Protein AF-A0A365TNC2-F1 (afdb_monomer_lite)

Structure (mmCIF, N/CA/C/O backbone):
data_AF-A0A365TNC2-F1
#
_entry.id   AF-A0A365TNC2-F1
#
loop_
_atom_site.group_PDB
_atom_site.id
_atom_site.type_symbol
_atom_site.label_atom_id
_atom_site.label_alt_id
_atom_site.label_comp_id
_atom_site.label_asym_id
_atom_site.label_entity_id
_atom_site.label_seq_id
_atom_site.pdbx_PDB_ins_code
_atom_site.Cartn_x
_atom_site.Cartn_y
_atom_site.Cartn_z
_atom_site.occupancy
_atom_site.B_iso_or_equiv
_atom_site.auth_seq_id
_atom_site.auth_comp_id
_atom_site.auth_asym_id
_atom_site.auth_atom_id
_atom_site.pdbx_PDB_model_num
ATOM 1 N N . MET A 1 1 ? -15.176 6.999 17.107 1.00 49.59 1 MET A N 1
ATOM 2 C CA . MET A 1 1 ? -15.243 7.787 15.857 1.00 49.59 1 MET A CA 1
ATOM 3 C C . MET A 1 1 ? -16.143 7.028 14.895 1.00 49.59 1 MET A C 1
ATOM 5 O O . MET A 1 1 ? -15.864 5.861 14.656 1.00 49.59 1 MET A O 1
ATOM 9 N N . LYS A 1 2 ? -17.259 7.612 14.436 1.00 55.91 2 LYS A N 1
ATOM 10 C CA . LYS A 1 2 ? -18.061 6.999 13.365 1.00 55.91 2 LYS A CA 1
ATOM 11 C C . LYS A 1 2 ? -17.255 7.126 12.076 1.00 55.91 2 LYS A C 1
ATOM 13 O O . LYS A 1 2 ? -16.880 8.241 11.708 1.00 55.91 2 LYS A O 1
ATOM 18 N N . GLY A 1 3 ? -16.943 5.991 11.465 1.00 63.28 3 GLY A N 1
ATOM 19 C CA . GLY A 1 3 ? -16.387 5.965 10.129 1.00 63.28 3 GLY A CA 1
ATOM 20 C C . GLY A 1 3 ? -17.345 6.692 9.183 1.00 63.28 3 GLY A C 1
ATOM 21 O O . GLY A 1 3 ? -18.557 6.477 9.220 1.00 63.28 3 GLY A O 1
ATOM 22 N N . ASN A 1 4 ? -16.802 7.637 8.427 1.00 86.94 4 ASN A N 1
ATOM 23 C CA . ASN A 1 4 ? -17.487 8.221 7.287 1.00 86.94 4 ASN A CA 1
ATOM 24 C C . ASN A 1 4 ? -16.411 8.521 6.251 1.00 86.94 4 ASN A C 1
ATOM 26 O O . ASN A 1 4 ? -15.895 9.643 6.175 1.00 86.94 4 ASN A O 1
ATOM 30 N N . ILE A 1 5 ? -15.976 7.469 5.564 1.00 95.19 5 ILE A N 1
ATOM 31 C CA . ILE A 1 5 ? -15.034 7.583 4.453 1.00 95.19 5 ILE A CA 1
ATOM 32 C C . ILE A 1 5 ? -15.818 8.047 3.220 1.00 95.19 5 ILE A C 1
ATOM 34 O O . ILE A 1 5 ? -16.843 7.443 2.893 1.00 95.19 5 ILE A O 1
ATOM 38 N N . PRO A 1 6 ? -15.371 9.102 2.516 1.00 96.62 6 PRO A N 1
ATOM 39 C CA . PRO A 1 6 ? -16.120 9.648 1.395 1.00 96.62 6 PRO A CA 1
ATOM 40 C C . PRO A 1 6 ? -16.265 8.623 0.266 1.00 96.62 6 PRO A C 1
ATOM 42 O O . PRO A 1 6 ? -15.302 7.960 -0.121 1.00 96.62 6 PRO A O 1
ATOM 45 N N . LEU A 1 7 ? -17.471 8.529 -0.301 1.00 97.12 7 LEU A N 1
ATOM 46 C CA . LEU A 1 7 ? -17.794 7.555 -1.347 1.00 97.12 7 LEU A CA 1
ATOM 47 C C . LEU A 1 7 ? -16.904 7.702 -2.589 1.00 97.12 7 LEU A C 1
ATOM 49 O O . LEU A 1 7 ? -16.513 6.694 -3.173 1.00 97.12 7 LEU A O 1
ATOM 53 N N . TRP A 1 8 ? -16.540 8.936 -2.961 1.00 97.38 8 TRP A N 1
ATOM 54 C CA . TRP A 1 8 ? -15.675 9.181 -4.118 1.00 97.38 8 TRP A CA 1
ATOM 55 C C . TRP A 1 8 ? -14.326 8.468 -3.981 1.00 97.38 8 TRP A C 1
ATOM 57 O O . TRP A 1 8 ? -13.847 7.927 -4.969 1.00 97.38 8 TRP A O 1
ATOM 67 N N . LEU A 1 9 ? -13.761 8.400 -2.767 1.00 97.75 9 LEU A N 1
ATOM 68 C CA . LEU A 1 9 ? -12.488 7.726 -2.506 1.00 97.75 9 LEU A CA 1
ATOM 69 C C . LEU A 1 9 ? -12.638 6.208 -2.624 1.00 97.75 9 LEU A C 1
ATOM 71 O O . LEU A 1 9 ? -11.783 5.547 -3.202 1.00 97.75 9 LEU A O 1
ATOM 75 N N . LYS A 1 10 ? -13.744 5.651 -2.113 1.00 98.19 10 LYS A N 1
ATOM 76 C CA . LYS A 1 10 ? -14.040 4.214 -2.235 1.00 98.19 10 LYS A CA 1
ATOM 77 C C . LYS A 1 10 ? -14.137 3.811 -3.706 1.00 98.19 10 LYS A C 1
ATOM 79 O O . LYS A 1 10 ? -13.525 2.828 -4.119 1.00 98.19 10 LYS A O 1
ATOM 84 N N . ILE A 1 11 ? -14.881 4.588 -4.494 1.00 98.38 11 ILE A N 1
ATOM 85 C CA . ILE A 1 11 ? -15.100 4.326 -5.919 1.00 98.38 11 ILE A CA 1
ATOM 86 C C . ILE A 1 11 ? -13.804 4.509 -6.713 1.00 98.38 11 ILE A C 1
ATOM 88 O O . ILE A 1 11 ? -13.422 3.593 -7.435 1.00 98.38 11 ILE A O 1
ATOM 92 N N . SER A 1 12 ? -13.109 5.644 -6.569 1.00 98.00 12 SER A N 1
ATOM 93 C CA . SER A 1 12 ? -11.891 5.922 -7.342 1.00 98.00 12 SER A CA 1
ATOM 94 C C . SER A 1 12 ? -10.793 4.899 -7.062 1.00 98.00 12 SER A C 1
ATOM 96 O O . SER A 1 12 ? -10.189 4.382 -8.000 1.00 98.00 12 SER A O 1
ATOM 98 N N . TYR A 1 13 ? -10.597 4.533 -5.793 1.00 98.31 13 TYR A N 1
ATOM 99 C CA . TYR A 1 13 ? -9.631 3.513 -5.408 1.00 98.31 13 TYR A CA 1
ATOM 100 C C . TYR A 1 13 ? -10.013 2.135 -5.963 1.00 98.31 13 TYR A C 1
ATOM 102 O O . TYR A 1 13 ? -9.171 1.439 -6.519 1.00 98.31 13 TYR A O 1
ATOM 110 N N . THR A 1 14 ? -11.294 1.753 -5.897 1.00 98.44 14 THR A N 1
ATOM 111 C CA . THR A 1 14 ? -11.761 0.474 -6.466 1.00 98.44 14 THR A CA 1
ATOM 112 C C . THR A 1 14 ? -11.548 0.422 -7.982 1.00 98.44 14 THR A C 1
ATOM 114 O O . THR A 1 14 ? -11.072 -0.588 -8.493 1.00 98.44 14 THR A O 1
ATOM 117 N N . ILE A 1 15 ? -11.847 1.506 -8.708 1.00 98.19 15 ILE A N 1
ATOM 118 C CA . ILE A 1 15 ? -11.611 1.593 -10.159 1.00 98.19 15 ILE A CA 1
ATOM 119 C C . ILE A 1 15 ? -10.119 1.463 -10.470 1.00 98.19 15 ILE A C 1
ATOM 121 O O . ILE A 1 15 ? -9.751 0.691 -11.351 1.00 98.19 15 ILE A O 1
ATOM 125 N N . MET A 1 16 ? -9.262 2.171 -9.730 1.00 97.44 16 MET A N 1
ATOM 126 C CA . MET A 1 16 ? -7.809 2.077 -9.878 1.00 97.44 16 MET A CA 1
ATOM 127 C C . MET A 1 16 ? -7.333 0.623 -9.748 1.00 97.44 16 MET A C 1
ATOM 129 O O . MET A 1 16 ? -6.620 0.131 -10.619 1.00 97.44 16 MET A O 1
ATOM 133 N N . VAL A 1 17 ? -7.791 -0.093 -8.717 1.00 97.75 17 VAL A N 1
ATOM 134 C CA . VAL A 1 17 ? -7.465 -1.513 -8.505 1.00 97.75 17 VAL A CA 1
ATOM 135 C C . VAL A 1 17 ? -7.947 -2.391 -9.663 1.00 97.75 17 VAL A C 1
ATOM 137 O O . VAL A 1 17 ? -7.181 -3.211 -10.167 1.00 97.75 17 VAL A O 1
ATOM 140 N N . LEU A 1 18 ? -9.185 -2.200 -10.131 1.00 97.50 18 LEU A N 1
ATOM 141 C CA . LEU A 1 18 ? -9.748 -2.966 -11.251 1.00 97.50 18 LEU A CA 1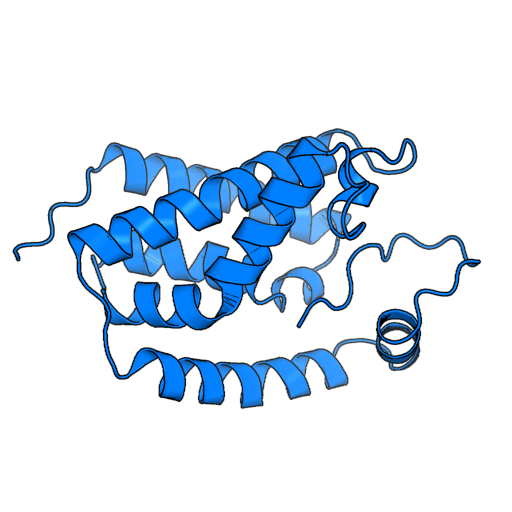
ATOM 142 C C . LEU A 1 18 ? -9.004 -2.745 -12.575 1.00 97.50 18 LEU A C 1
ATOM 144 O O . LEU A 1 18 ? -9.031 -3.627 -13.429 1.00 97.50 18 LEU A O 1
ATOM 148 N N . VAL A 1 19 ? -8.343 -1.598 -12.747 1.00 96.12 19 VAL A N 1
ATOM 149 C CA . VAL A 1 19 ? -7.483 -1.316 -13.906 1.00 96.12 19 VAL A CA 1
ATOM 150 C C . VAL A 1 19 ? -6.092 -1.931 -13.732 1.00 96.12 19 VAL A C 1
ATOM 152 O O . VAL A 1 19 ? -5.573 -2.520 -14.678 1.00 96.12 19 VAL A O 1
ATOM 155 N N . ILE A 1 20 ? -5.497 -1.837 -12.536 1.00 94.38 20 ILE A N 1
ATOM 156 C CA . ILE A 1 20 ? -4.154 -2.373 -12.252 1.00 94.38 20 ILE A CA 1
ATOM 157 C C . ILE A 1 20 ? -4.116 -3.895 -12.430 1.00 94.38 20 ILE A C 1
ATOM 159 O O . ILE A 1 20 ? -3.236 -4.402 -13.124 1.00 94.38 20 ILE A O 1
ATOM 163 N N . ILE A 1 21 ? -5.077 -4.623 -11.846 1.00 93.94 21 ILE A N 1
ATOM 164 C CA . ILE A 1 21 ? -5.091 -6.099 -11.821 1.00 93.94 21 ILE A CA 1
ATOM 165 C C . ILE A 1 21 ? -4.887 -6.726 -13.207 1.00 93.94 21 ILE A C 1
ATOM 167 O O . ILE A 1 21 ? -3.945 -7.502 -13.363 1.00 93.94 21 ILE A O 1
ATOM 171 N N . PRO A 1 22 ? -5.728 -6.452 -14.222 1.00 95.19 22 PRO A N 1
ATOM 172 C CA . PRO A 1 22 ? -5.604 -7.126 -15.510 1.00 95.19 22 PRO A CA 1
ATOM 173 C C . PRO A 1 22 ? -4.292 -6.787 -16.222 1.00 95.19 22 PRO A C 1
ATOM 175 O O . PRO A 1 22 ? -3.731 -7.655 -16.891 1.00 95.19 22 PRO A O 1
ATOM 178 N N . VAL A 1 23 ? -3.785 -5.560 -16.063 1.00 92.56 23 VAL A N 1
ATOM 179 C CA . VAL A 1 23 ? -2.519 -5.139 -16.678 1.00 92.56 23 VAL A CA 1
ATOM 180 C C . VAL A 1 23 ? -1.345 -5.861 -16.025 1.00 92.56 23 VAL A C 1
ATOM 182 O O . VAL A 1 23 ? -0.565 -6.513 -16.714 1.00 92.56 23 VAL A O 1
ATOM 185 N N . TYR A 1 24 ? -1.256 -5.825 -14.696 1.00 89.06 24 TYR A N 1
ATOM 186 C CA . TYR A 1 24 ? -0.184 -6.492 -13.956 1.00 89.06 24 TYR A CA 1
ATOM 187 C C . TYR A 1 24 ? -0.220 -8.004 -14.145 1.00 89.06 24 TYR A C 1
ATOM 189 O O . TYR A 1 24 ? 0.818 -8.624 -14.355 1.00 89.06 24 TYR A O 1
ATOM 197 N N . TRP A 1 25 ? -1.410 -8.605 -14.153 1.00 89.69 25 TRP A N 1
ATOM 198 C CA . TRP A 1 25 ? -1.544 -10.036 -14.395 1.00 89.69 25 TRP A CA 1
ATOM 199 C C . TRP A 1 25 ? -0.982 -10.430 -15.759 1.00 89.69 25 TRP A C 1
ATOM 201 O O . TRP A 1 25 ? -0.290 -11.440 -15.877 1.00 89.69 25 TRP A O 1
ATOM 211 N N . ARG A 1 26 ? -1.294 -9.648 -16.796 1.00 90.38 26 ARG A N 1
ATOM 212 C CA . ARG A 1 26 ? -0.853 -9.920 -18.163 1.00 90.38 26 ARG A CA 1
ATOM 213 C C . ARG A 1 26 ? 0.651 -9.711 -18.333 1.00 90.38 26 ARG A C 1
ATOM 215 O O . ARG A 1 26 ? 1.293 -10.556 -18.950 1.00 90.38 26 ARG A O 1
ATOM 222 N N . ASP A 1 27 ? 1.180 -8.602 -17.824 1.00 82.56 27 ASP A N 1
ATOM 223 C CA . ASP A 1 27 ? 2.533 -8.146 -18.160 1.00 82.56 27 ASP A CA 1
ATOM 224 C C . ASP A 1 27 ? 3.594 -8.593 -17.142 1.00 82.56 27 ASP A C 1
ATOM 226 O O . ASP A 1 27 ? 4.733 -8.853 -17.525 1.00 82.56 27 ASP A O 1
ATOM 230 N N . LEU A 1 28 ? 3.228 -8.713 -15.861 1.00 82.25 28 LEU A N 1
ATOM 231 C CA . LEU A 1 28 ? 4.126 -9.098 -14.758 1.00 82.25 28 LEU A CA 1
ATOM 232 C C . LEU A 1 28 ? 3.842 -10.515 -14.229 1.00 82.25 28 LEU A C 1
ATOM 234 O O . LEU A 1 28 ? 4.679 -11.122 -13.561 1.00 82.25 28 LEU A O 1
ATOM 238 N N . GLY A 1 29 ? 2.672 -11.068 -14.555 1.00 86.31 29 GLY A N 1
ATOM 239 C CA . GLY A 1 29 ? 2.251 -12.400 -14.140 1.00 86.31 29 GLY A CA 1
ATOM 240 C C . GLY A 1 29 ? 1.624 -12.443 -12.739 1.00 86.31 29 GLY A C 1
ATOM 241 O O . GLY A 1 29 ? 1.768 -11.525 -11.932 1.00 86.31 29 GLY A O 1
ATOM 242 N N . PRO A 1 30 ? 0.935 -13.545 -12.398 1.00 85.50 30 PRO A N 1
ATOM 243 C CA . PRO A 1 30 ? 0.171 -13.653 -11.154 1.00 85.50 30 PRO A CA 1
ATOM 244 C C . PRO A 1 30 ? 1.032 -13.658 -9.886 1.00 85.50 30 PRO A C 1
ATOM 246 O O . PRO A 1 30 ? 0.564 -13.251 -8.825 1.00 85.50 30 PRO A O 1
ATOM 249 N N . ALA A 1 31 ? 2.293 -14.092 -9.978 1.00 84.06 31 ALA A N 1
ATOM 250 C CA . ALA A 1 31 ? 3.216 -14.077 -8.845 1.00 84.06 31 ALA A CA 1
ATOM 251 C C . ALA A 1 31 ? 3.532 -12.647 -8.363 1.00 84.06 31 ALA A C 1
ATOM 253 O O . ALA A 1 31 ? 3.887 -12.470 -7.198 1.00 84.06 31 ALA A O 1
ATOM 254 N N . ASN A 1 32 ? 3.335 -11.627 -9.211 1.00 84.69 32 ASN A N 1
ATOM 255 C CA . ASN A 1 32 ? 3.468 -10.223 -8.826 1.00 84.69 32 ASN A CA 1
ATOM 256 C C . ASN A 1 32 ? 2.465 -9.813 -7.734 1.00 84.69 32 ASN A C 1
ATOM 258 O O . ASN A 1 32 ? 2.700 -8.880 -6.985 1.00 84.69 32 ASN A O 1
ATOM 262 N N . PHE A 1 33 ? 1.354 -10.523 -7.562 1.00 87.81 33 PHE A N 1
ATOM 263 C CA . PHE A 1 33 ? 0.390 -10.172 -6.517 1.00 87.81 33 PHE A CA 1
ATOM 264 C C . PHE A 1 33 ? 0.764 -10.692 -5.122 1.00 87.81 33 PHE A C 1
ATOM 266 O O . PHE A 1 33 ? 0.017 -10.480 -4.170 1.00 87.81 33 PHE A O 1
ATOM 273 N N . LEU A 1 34 ? 1.914 -11.361 -4.983 1.00 88.19 34 LEU A N 1
ATOM 274 C CA . LEU A 1 34 ? 2.461 -11.785 -3.689 1.00 88.19 34 LEU A CA 1
ATOM 275 C C . LEU A 1 34 ? 3.275 -10.688 -2.988 1.00 88.19 34 LEU A C 1
ATOM 277 O O . LEU A 1 34 ? 3.724 -10.875 -1.856 1.00 88.19 34 LEU A O 1
ATOM 281 N N . TRP A 1 35 ? 3.465 -9.547 -3.646 1.00 85.62 35 TRP A N 1
ATOM 282 C CA . TRP A 1 35 ? 4.044 -8.362 -3.038 1.00 85.62 35 TRP A CA 1
ATOM 283 C C . TRP A 1 35 ? 3.150 -7.812 -1.938 1.00 85.62 35 TRP A C 1
ATOM 285 O O . TRP A 1 35 ? 1.932 -7.749 -2.084 1.00 85.62 35 TRP A O 1
ATOM 295 N N . PHE A 1 36 ? 3.747 -7.354 -0.837 1.00 90.12 36 PHE A N 1
ATOM 296 C CA . PHE A 1 36 ? 2.969 -6.754 0.251 1.00 90.12 36 PHE A CA 1
ATOM 297 C C . PHE A 1 36 ? 2.244 -5.495 -0.189 1.00 90.12 36 PHE A C 1
ATOM 299 O O . PHE A 1 36 ? 1.144 -5.236 0.294 1.00 90.12 36 PHE A O 1
ATOM 306 N N . SER A 1 37 ? 2.836 -4.742 -1.115 1.00 92.25 37 SER A N 1
ATOM 307 C CA . SER A 1 37 ? 2.215 -3.586 -1.748 1.00 92.25 37 SER A CA 1
ATOM 308 C C . SER A 1 37 ? 0.955 -4.012 -2.500 1.00 92.25 37 SER A C 1
ATOM 310 O O . SER A 1 37 ? -0.106 -3.439 -2.266 1.00 92.25 37 SER A O 1
ATOM 312 N N . ASP A 1 38 ? 1.022 -5.037 -3.351 1.00 93.12 38 ASP A N 1
ATOM 313 C CA . ASP A 1 38 ? -0.134 -5.570 -4.083 1.00 93.12 38 ASP A CA 1
ATOM 314 C C . ASP A 1 38 ? -1.192 -6.171 -3.140 1.00 93.12 38 ASP A C 1
ATOM 316 O O . ASP A 1 38 ? -2.389 -5.920 -3.280 1.00 93.12 38 ASP A O 1
ATOM 320 N N . ILE A 1 39 ? -0.780 -6.894 -2.098 1.00 95.19 39 ILE A N 1
ATOM 321 C CA . ILE A 1 39 ? -1.699 -7.385 -1.059 1.00 95.19 39 ILE A CA 1
ATOM 322 C C . ILE A 1 39 ? -2.395 -6.207 -0.365 1.00 95.19 39 ILE A C 1
ATOM 324 O O . ILE A 1 39 ? -3.607 -6.259 -0.124 1.00 95.19 39 ILE A O 1
ATOM 328 N N . ALA A 1 40 ? -1.662 -5.131 -0.069 1.00 96.88 40 ALA A N 1
ATOM 329 C CA . ALA A 1 40 ? -2.211 -3.908 0.503 1.00 96.88 40 ALA A CA 1
ATOM 330 C C . ALA A 1 40 ? -3.156 -3.194 -0.469 1.00 96.88 40 ALA A C 1
ATOM 332 O O . ALA A 1 40 ? -4.220 -2.751 -0.035 1.00 96.88 40 ALA A O 1
ATOM 333 N N . LEU A 1 41 ? -2.827 -3.152 -1.763 1.00 95.75 41 LEU A N 1
ATOM 334 C CA . LEU A 1 41 ? -3.663 -2.603 -2.831 1.00 95.75 41 LEU A CA 1
ATOM 335 C C . LEU A 1 41 ? -5.061 -3.236 -2.818 1.00 95.75 41 LEU A C 1
ATOM 337 O O . LEU A 1 41 ? -6.070 -2.531 -2.799 1.00 95.75 41 LEU A O 1
ATOM 341 N N . PHE A 1 42 ? -5.145 -4.565 -2.748 1.00 96.44 42 PHE A N 1
ATOM 342 C CA . PHE A 1 42 ? -6.438 -5.260 -2.684 1.00 96.44 42 PHE A CA 1
ATOM 343 C C . PHE A 1 42 ? -7.113 -5.111 -1.327 1.00 96.44 42 PHE A C 1
ATOM 345 O O . PHE A 1 42 ? -8.308 -4.816 -1.240 1.00 96.44 42 PHE A O 1
ATOM 352 N N . SER A 1 43 ? -6.349 -5.284 -0.251 1.00 98.00 43 SER A N 1
ATOM 353 C CA . SER A 1 43 ? -6.871 -5.237 1.116 1.00 98.00 43 SER A CA 1
ATOM 354 C C . SER A 1 43 ? -7.469 -3.873 1.453 1.00 98.00 43 SER A C 1
ATOM 356 O O . SER A 1 43 ? -8.455 -3.788 2.187 1.00 98.00 43 SER A O 1
ATOM 358 N N . LEU A 1 44 ? -6.929 -2.794 0.887 1.00 97.62 44 LEU A N 1
ATOM 359 C CA . LEU A 1 44 ? -7.448 -1.447 1.091 1.00 97.62 44 LEU A CA 1
ATOM 360 C C . LEU A 1 44 ? -8.810 -1.210 0.449 1.00 97.62 44 LEU A C 1
ATOM 362 O O . LEU A 1 44 ? -9.574 -0.415 0.993 1.00 97.62 44 LEU A O 1
ATOM 366 N N . VAL A 1 45 ? -9.186 -1.938 -0.608 1.00 98.38 45 VAL A N 1
ATOM 367 C CA . VAL A 1 45 ? -10.574 -1.922 -1.105 1.00 98.38 45 VAL A CA 1
ATOM 368 C C . VAL A 1 45 ? -11.514 -2.365 0.018 1.00 98.38 45 VAL A C 1
ATOM 370 O O . VAL A 1 45 ? -12.448 -1.646 0.374 1.00 98.38 45 VAL A O 1
ATOM 373 N N . ALA A 1 46 ? -11.224 -3.501 0.658 1.00 98.00 46 ALA A N 1
ATOM 374 C CA . ALA A 1 46 ? -12.011 -3.985 1.790 1.00 98.00 46 ALA A CA 1
ATOM 375 C C . ALA A 1 46 ? -11.952 -3.015 2.984 1.00 98.00 46 ALA A C 1
ATOM 377 O O . ALA A 1 46 ? -12.981 -2.731 3.600 1.00 98.00 46 ALA A O 1
ATOM 378 N N . ALA A 1 47 ? -10.777 -2.458 3.295 1.00 97.56 47 ALA A N 1
ATOM 379 C CA . ALA A 1 47 ? -10.628 -1.487 4.377 1.00 97.56 47 ALA A CA 1
ATOM 380 C C . ALA A 1 47 ? -11.475 -0.223 4.155 1.00 97.56 47 ALA A C 1
ATOM 382 O O . ALA A 1 47 ? -12.084 0.265 5.104 1.00 97.56 47 ALA A O 1
ATOM 383 N N . LEU A 1 48 ? -11.548 0.281 2.920 1.00 98.00 48 LEU A N 1
ATOM 384 C CA . LEU A 1 48 ? -12.334 1.457 2.538 1.00 98.00 48 LEU A CA 1
ATOM 385 C C . LEU A 1 48 ? -13.839 1.189 2.597 1.00 98.00 48 LEU A C 1
ATOM 387 O O . LEU A 1 48 ? -14.591 2.000 3.141 1.00 98.00 48 LEU A O 1
ATOM 391 N N . TRP A 1 49 ? -14.297 0.064 2.047 1.00 97.94 49 TRP A N 1
ATOM 392 C CA . TRP A 1 49 ? -15.726 -0.254 1.989 1.00 97.94 49 TRP A CA 1
ATOM 393 C C . TRP A 1 49 ? -16.300 -0.616 3.356 1.00 97.94 49 TRP A C 1
ATOM 395 O O . TRP A 1 49 ? -17.345 -0.082 3.726 1.00 97.94 49 TRP A O 1
ATOM 405 N N . PHE A 1 50 ? -15.590 -1.443 4.127 1.00 97.00 50 PHE A N 1
ATOM 406 C CA . PHE A 1 50 ? -16.001 -1.838 5.478 1.00 97.00 50 PHE A CA 1
ATOM 407 C C . PHE A 1 50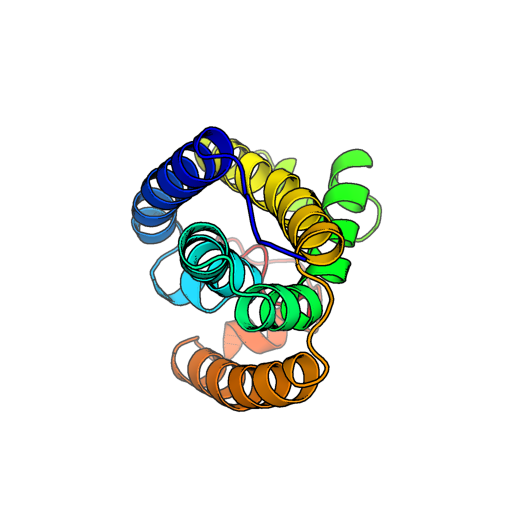 ? -15.569 -0.850 6.562 1.00 97.00 50 PHE A C 1
ATOM 409 O O . PHE A 1 50 ? -15.875 -1.063 7.733 1.00 97.00 50 PHE A O 1
ATOM 416 N N . GLU A 1 51 ? -14.828 0.197 6.189 1.00 96.88 51 GLU A N 1
ATOM 417 C CA . GLU A 1 51 ? -14.248 1.180 7.110 1.00 96.88 51 GLU A CA 1
ATOM 418 C C . GLU A 1 51 ? -13.500 0.497 8.266 1.00 96.88 51 GLU A C 1
ATOM 420 O O . GLU A 1 51 ? -13.610 0.842 9.446 1.00 96.88 51 GLU A O 1
ATOM 425 N N . ASN A 1 52 ? -12.751 -0.547 7.905 1.00 97.31 52 ASN A N 1
ATOM 426 C CA . ASN A 1 52 ? -12.175 -1.489 8.843 1.00 97.31 52 ASN A CA 1
ATOM 427 C C . ASN A 1 52 ? -10.761 -1.059 9.242 1.00 97.31 52 ASN A C 1
ATOM 429 O O . ASN A 1 52 ? -9.785 -1.273 8.515 1.00 97.31 52 ASN A O 1
ATOM 433 N N . ARG A 1 53 ? -10.649 -0.513 10.457 1.00 97.00 53 ARG A N 1
ATOM 434 C CA . ARG A 1 53 ? -9.372 -0.074 11.034 1.00 97.00 53 ARG A CA 1
ATOM 435 C C . ARG A 1 53 ? -8.316 -1.178 11.115 1.00 97.00 53 ARG A C 1
ATOM 437 O O . ARG A 1 53 ? -7.132 -0.876 11.023 1.00 97.00 53 ARG A O 1
ATOM 444 N N . LEU A 1 54 ? -8.715 -2.438 11.311 1.00 98.38 54 LEU A N 1
ATOM 445 C CA . LEU A 1 54 ? -7.786 -3.553 11.499 1.00 98.38 54 LEU A CA 1
ATOM 446 C C . LEU A 1 54 ? -7.099 -3.903 10.184 1.00 98.38 54 LEU A C 1
ATOM 448 O O . LEU A 1 54 ? -5.880 -4.036 10.172 1.00 98.38 54 LEU A O 1
ATOM 452 N N . ILE A 1 55 ? -7.860 -3.988 9.089 1.00 98.38 55 ILE A N 1
ATOM 453 C CA . ILE A 1 55 ? -7.300 -4.245 7.755 1.00 98.38 55 ILE A CA 1
ATOM 454 C C . ILE A 1 55 ? -6.334 -3.117 7.387 1.00 98.38 55 ILE A C 1
ATOM 456 O O . ILE A 1 55 ? -5.173 -3.387 7.089 1.00 98.38 55 ILE A O 1
ATOM 460 N N . ASN A 1 56 ? -6.775 -1.858 7.513 1.00 98.44 56 ASN A N 1
ATOM 461 C CA . ASN A 1 56 ? -5.922 -0.705 7.232 1.00 98.44 56 ASN A CA 1
ATOM 462 C C . ASN A 1 56 ? -4.641 -0.707 8.077 1.00 98.44 56 ASN A C 1
ATOM 464 O O . ASN A 1 56 ? -3.554 -0.532 7.547 1.00 98.44 56 ASN A O 1
ATOM 468 N N . SER A 1 57 ? -4.758 -0.936 9.388 1.00 98.56 57 SER A N 1
ATOM 469 C CA . SER A 1 57 ? -3.596 -0.942 10.283 1.00 98.56 57 SER A CA 1
ATOM 470 C C . SER A 1 57 ? -2.630 -2.078 9.955 1.00 98.56 57 SER A C 1
ATOM 472 O O . SER A 1 57 ? -1.423 -1.870 9.984 1.00 98.56 57 SER A O 1
ATOM 474 N N . THR A 1 58 ? -3.146 -3.264 9.617 1.00 98.56 58 THR A N 1
ATOM 475 C CA . THR A 1 58 ? -2.329 -4.429 9.237 1.00 98.56 58 THR A CA 1
ATOM 476 C C . THR A 1 58 ? -1.519 -4.124 7.978 1.00 98.56 58 THR A C 1
ATOM 478 O O . THR A 1 58 ? -0.309 -4.330 7.962 1.00 98.56 58 THR A O 1
ATOM 481 N N . MET A 1 59 ? -2.158 -3.541 6.959 1.00 98.38 59 MET A N 1
ATOM 482 C CA . MET A 1 59 ? -1.475 -3.142 5.724 1.00 98.38 59 MET A CA 1
ATOM 483 C C . MET A 1 59 ? -0.541 -1.947 5.931 1.00 98.38 59 MET A C 1
ATOM 485 O O . MET A 1 59 ? 0.530 -1.897 5.340 1.00 98.38 59 MET A O 1
ATOM 489 N N . ALA A 1 60 ? -0.874 -1.009 6.818 1.00 98.06 60 ALA A N 1
ATOM 490 C CA . ALA A 1 60 ? 0.024 0.095 7.138 1.00 98.06 60 ALA A CA 1
ATOM 491 C C . ALA A 1 60 ? 1.329 -0.399 7.777 1.00 98.06 60 ALA A C 1
ATOM 493 O O . ALA A 1 60 ? 2.399 0.054 7.386 1.00 98.06 60 ALA A O 1
ATOM 494 N N . VAL A 1 61 ? 1.256 -1.365 8.703 1.00 97.56 61 VAL A N 1
ATOM 495 C CA . VAL A 1 61 ? 2.454 -2.022 9.258 1.00 97.56 61 VAL A CA 1
ATOM 496 C C . VAL A 1 61 ? 3.257 -2.715 8.160 1.00 97.56 61 VAL A C 1
ATOM 498 O O . VAL A 1 61 ? 4.481 -2.691 8.204 1.00 97.56 61 VAL A O 1
ATOM 501 N N . ALA A 1 62 ? 2.574 -3.313 7.182 1.00 94.12 62 ALA A N 1
ATOM 502 C CA . ALA A 1 62 ? 3.212 -4.027 6.087 1.00 94.12 62 ALA A CA 1
ATOM 503 C C . ALA A 1 62 ? 4.049 -3.116 5.183 1.00 94.12 62 ALA A C 1
ATOM 505 O O . ALA A 1 62 ? 5.177 -3.466 4.855 1.00 94.12 62 ALA A O 1
ATOM 506 N N . VAL A 1 63 ? 3.481 -1.986 4.742 1.00 96.06 63 VAL A N 1
ATOM 507 C CA . VAL A 1 63 ? 4.033 -1.267 3.581 1.00 96.06 63 VAL A CA 1
ATOM 508 C C . VAL A 1 63 ? 4.172 0.237 3.738 1.00 96.06 63 VAL A C 1
ATOM 510 O O . VAL A 1 63 ? 4.834 0.846 2.910 1.00 96.06 63 VAL A O 1
ATOM 513 N N . PHE A 1 64 ? 3.604 0.873 4.769 1.00 97.12 64 PHE A N 1
ATOM 514 C CA . PHE A 1 64 ? 3.540 2.341 4.816 1.00 97.12 64 PHE A CA 1
ATOM 515 C C . PHE A 1 64 ? 4.917 3.008 4.686 1.00 97.12 64 PHE A C 1
ATOM 517 O O . PHE A 1 64 ? 5.077 3.950 3.911 1.00 97.12 64 PHE A O 1
ATOM 524 N N . PHE A 1 65 ? 5.918 2.505 5.413 1.00 92.75 65 PHE A N 1
ATOM 525 C CA . PHE A 1 65 ? 7.275 3.051 5.355 1.00 92.75 65 PHE A CA 1
ATOM 526 C C . PHE A 1 65 ? 7.985 2.732 4.039 1.00 92.75 65 PHE A C 1
ATOM 528 O O . PHE A 1 65 ? 8.653 3.611 3.502 1.00 92.75 65 PHE A O 1
ATOM 535 N N . LEU A 1 66 ? 7.805 1.525 3.497 1.00 88.88 66 LEU A N 1
ATOM 536 C CA . LEU A 1 66 ? 8.405 1.122 2.221 1.00 88.88 66 LEU A CA 1
ATOM 537 C C . LEU A 1 66 ? 7.851 1.944 1.055 1.00 88.88 66 LEU A C 1
ATOM 539 O O . LEU A 1 66 ? 8.608 2.465 0.246 1.00 88.88 66 LEU A O 1
ATOM 543 N N . GLU A 1 67 ? 6.538 2.140 1.021 1.00 93.62 67 GLU A N 1
ATOM 544 C CA . GLU A 1 67 ? 5.856 2.960 0.017 1.00 93.62 67 GLU A CA 1
ATOM 545 C C . GLU A 1 67 ? 6.220 4.439 0.162 1.00 93.62 67 GLU A C 1
ATOM 547 O O . GLU A 1 67 ? 6.455 5.132 -0.824 1.00 93.62 67 GLU A O 1
ATOM 552 N N . SER A 1 68 ? 6.347 4.933 1.397 1.00 95.81 68 SER A N 1
ATOM 553 C CA . SER A 1 68 ? 6.832 6.297 1.632 1.00 95.81 68 SER A CA 1
ATOM 554 C C . SER A 1 68 ? 8.273 6.468 1.143 1.00 95.81 68 SER A C 1
ATOM 556 O O . SER A 1 68 ? 8.590 7.477 0.516 1.00 95.81 68 SER A O 1
ATOM 558 N N . ALA A 1 69 ? 9.139 5.478 1.377 1.00 92.69 69 ALA A N 1
ATOM 559 C CA . ALA A 1 69 ? 10.502 5.472 0.857 1.00 92.69 69 ALA A CA 1
ATOM 560 C C . ALA A 1 69 ? 10.520 5.415 -0.677 1.00 92.69 69 ALA A C 1
ATOM 562 O O . ALA A 1 69 ? 11.312 6.121 -1.297 1.00 92.69 69 ALA A O 1
ATOM 563 N N . TRP A 1 70 ? 9.612 4.648 -1.290 1.00 94.19 70 TRP A N 1
ATOM 564 C CA . TRP A 1 70 ? 9.456 4.586 -2.743 1.00 94.19 70 TRP A CA 1
ATOM 565 C C . TRP A 1 70 ? 9.081 5.943 -3.326 1.00 94.19 70 TRP A C 1
ATOM 567 O O . TRP A 1 70 ? 9.702 6.388 -4.288 1.00 94.19 70 TRP A O 1
ATOM 577 N N . VAL A 1 71 ? 8.125 6.646 -2.713 1.00 96.19 71 VAL A N 1
ATOM 578 C CA . VAL A 1 71 ? 7.730 7.994 -3.148 1.00 96.19 71 VAL A CA 1
ATOM 579 C C . VAL A 1 71 ? 8.895 8.974 -3.017 1.00 96.19 71 VAL A C 1
ATOM 581 O O . VAL A 1 71 ? 9.128 9.763 -3.929 1.00 96.19 71 VAL A O 1
ATOM 584 N N . LEU A 1 72 ? 9.657 8.919 -1.921 1.00 95.88 72 LEU A N 1
ATOM 585 C CA . LEU A 1 72 ? 10.838 9.769 -1.747 1.00 95.88 72 LEU A CA 1
ATOM 586 C C . LEU A 1 72 ? 11.906 9.485 -2.807 1.00 95.88 72 LEU A C 1
ATOM 588 O O . LEU A 1 72 ? 12.424 10.419 -3.413 1.00 95.88 72 LEU A O 1
ATOM 592 N N . ASP A 1 73 ? 12.201 8.215 -3.071 1.00 91.50 73 ASP A N 1
ATOM 593 C CA . ASP A 1 73 ? 13.140 7.816 -4.117 1.00 91.50 73 ASP A CA 1
ATOM 594 C C . ASP A 1 73 ? 12.666 8.292 -5.499 1.00 91.50 73 ASP A C 1
ATOM 596 O O . ASP A 1 73 ? 13.442 8.897 -6.241 1.00 91.50 73 ASP A O 1
ATOM 600 N N . PHE A 1 74 ? 11.372 8.150 -5.801 1.00 94.38 74 PHE A N 1
ATOM 601 C CA . PHE A 1 74 ? 10.773 8.598 -7.060 1.00 94.38 74 PHE A CA 1
ATOM 602 C C . PHE A 1 74 ? 10.932 10.109 -7.263 1.00 94.38 74 PHE A C 1
ATOM 604 O O . PHE A 1 74 ? 11.314 10.553 -8.347 1.00 94.38 74 PHE A O 1
ATOM 611 N N . LEU A 1 75 ? 10.723 10.906 -6.211 1.00 96.50 75 LEU A N 1
ATOM 612 C CA . LEU A 1 75 ? 10.924 12.360 -6.250 1.00 96.50 75 LEU A CA 1
ATOM 613 C C . LEU A 1 75 ? 12.384 12.757 -6.525 1.00 96.50 75 LEU A C 1
ATOM 615 O O . LEU A 1 75 ? 12.629 13.845 -7.040 1.00 96.50 75 LEU A O 1
ATOM 619 N N . THR A 1 76 ? 13.349 11.881 -6.232 1.00 95.12 76 THR A N 1
ATOM 620 C CA . THR A 1 76 ? 14.773 12.084 -6.563 1.00 95.12 76 THR A CA 1
ATOM 621 C C . THR A 1 76 ? 15.177 11.543 -7.937 1.00 95.12 76 THR A C 1
ATOM 623 O O . THR A 1 76 ? 16.365 11.505 -8.264 1.00 95.12 76 THR A O 1
ATOM 626 N N . GLY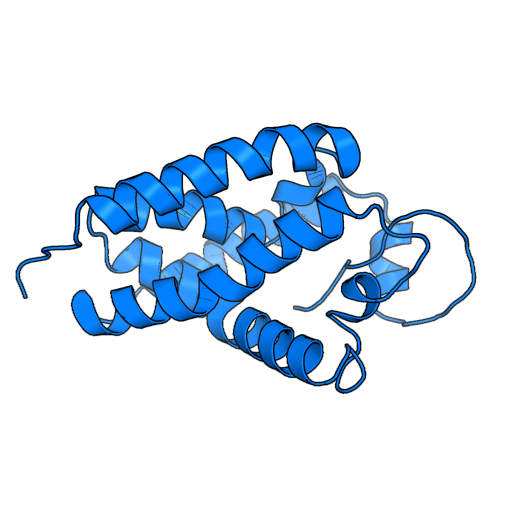 A 1 77 ? 14.222 11.099 -8.757 1.00 92.94 77 GLY A N 1
ATOM 627 C CA . GLY A 1 77 ? 14.527 10.449 -10.032 1.00 92.94 77 GLY A CA 1
ATOM 628 C C . GLY A 1 77 ? 15.029 9.011 -9.874 1.00 92.94 77 GLY A C 1
ATOM 629 O O . GLY A 1 77 ? 15.759 8.531 -10.735 1.00 92.94 77 GLY A O 1
ATOM 630 N N . GLY A 1 78 ? 14.703 8.352 -8.757 1.00 89.50 78 GLY A N 1
ATOM 631 C CA . GLY A 1 78 ? 15.170 7.006 -8.428 1.00 89.50 78 GLY A CA 1
ATOM 632 C C . GLY A 1 78 ? 16.622 6.936 -7.961 1.00 89.50 78 GLY A C 1
ATOM 633 O O . GLY A 1 78 ? 17.218 5.869 -8.030 1.00 89.50 78 GLY A O 1
ATOM 634 N N . ASN A 1 79 ? 17.218 8.052 -7.523 1.00 90.62 79 ASN A N 1
ATOM 635 C CA . ASN A 1 79 ? 18.653 8.134 -7.229 1.00 90.62 79 ASN A CA 1
ATOM 636 C C . ASN A 1 79 ? 19.025 7.944 -5.753 1.00 90.62 79 ASN A C 1
ATOM 638 O O . ASN A 1 79 ? 20.213 7.880 -5.441 1.00 90.62 79 ASN A O 1
ATOM 642 N N . LEU A 1 80 ? 18.051 7.867 -4.846 1.00 87.75 80 LEU A N 1
ATOM 643 C CA . LEU A 1 80 ? 18.303 7.834 -3.405 1.00 87.75 80 LEU A CA 1
ATOM 644 C C . LEU A 1 80 ? 18.620 6.418 -2.917 1.00 87.75 80 LEU A C 1
ATOM 646 O O . LEU A 1 80 ? 19.650 6.186 -2.289 1.00 87.75 80 LEU A O 1
ATOM 650 N N . ILE A 1 81 ? 17.723 5.480 -3.205 1.00 85.12 81 ILE A N 1
ATOM 651 C CA . ILE A 1 81 ? 17.815 4.067 -2.811 1.00 85.12 81 ILE A CA 1
ATOM 652 C C . ILE A 1 81 ? 17.498 3.114 -3.973 1.00 85.12 81 ILE A C 1
ATOM 654 O O . ILE A 1 81 ? 17.587 1.904 -3.791 1.00 85.12 81 ILE A O 1
ATOM 658 N N . GLN A 1 82 ? 17.201 3.643 -5.170 1.00 86.44 82 GLN A N 1
ATOM 659 C CA . GLN A 1 82 ? 17.084 2.902 -6.440 1.00 86.44 82 GLN A CA 1
ATOM 660 C C . GLN A 1 82 ? 15.893 1.936 -6.538 1.00 86.44 82 GLN A C 1
ATOM 662 O O . GLN A 1 82 ? 15.827 1.092 -7.430 1.00 86.44 82 GLN A O 1
ATOM 667 N N . ILE A 1 83 ? 14.902 2.077 -5.665 1.00 81.50 83 ILE A N 1
ATOM 668 C CA . ILE A 1 83 ? 13.728 1.191 -5.614 1.00 81.50 83 ILE A CA 1
ATOM 669 C C . ILE A 1 83 ? 12.628 1.617 -6.590 1.00 81.50 83 ILE A C 1
ATOM 671 O O . ILE A 1 83 ? 11.785 0.819 -6.995 1.00 81.50 83 ILE A O 1
ATOM 675 N N . SER A 1 84 ? 12.663 2.881 -6.997 1.00 91.12 84 SER A N 1
ATOM 676 C CA . SER A 1 84 ? 11.835 3.471 -8.043 1.00 91.12 84 SER A CA 1
ATOM 677 C C . SER A 1 84 ? 12.621 3.692 -9.341 1.00 91.12 84 SER A C 1
ATOM 679 O O . SER A 1 84 ? 12.069 4.230 -10.292 1.00 91.12 84 SER A O 1
ATOM 681 N N . ALA A 1 85 ? 13.886 3.258 -9.427 1.00 87.25 85 ALA A N 1
ATOM 682 C CA . ALA A 1 85 ? 14.751 3.487 -10.590 1.00 87.25 85 ALA A CA 1
ATOM 683 C C . ALA A 1 85 ? 14.152 2.959 -11.906 1.00 87.25 85 ALA A C 1
ATOM 685 O O . ALA A 1 85 ? 14.278 3.599 -12.949 1.00 87.25 85 ALA A O 1
ATOM 686 N N . TYR A 1 86 ? 13.408 1.848 -11.849 1.00 85.75 86 TYR A N 1
ATOM 687 C CA . TYR A 1 86 ? 12.677 1.298 -13.000 1.00 85.75 86 TYR A CA 1
ATOM 688 C C . TYR A 1 86 ? 11.698 2.301 -13.632 1.00 85.75 86 TYR A C 1
ATOM 690 O O . TYR A 1 86 ? 11.432 2.249 -14.831 1.00 85.75 86 TYR A O 1
ATOM 698 N N . MET A 1 87 ? 11.192 3.260 -12.847 1.00 88.81 87 MET A N 1
ATOM 699 C CA . MET A 1 87 ? 10.315 4.331 -13.318 1.00 88.81 87 MET A CA 1
ATOM 700 C C . MET A 1 87 ? 11.023 5.314 -14.244 1.00 88.81 87 MET A C 1
ATOM 702 O O . MET A 1 87 ? 10.346 6.162 -14.822 1.00 88.81 87 MET A O 1
ATOM 706 N N . PHE A 1 88 ? 12.343 5.229 -14.383 1.00 91.25 88 PHE A N 1
ATOM 707 C CA . PHE A 1 88 ? 13.172 6.074 -15.242 1.00 91.25 88 PHE A CA 1
ATOM 708 C C . PHE A 1 88 ? 13.944 5.258 -16.288 1.00 91.25 88 PHE A C 1
ATOM 710 O O . PHE A 1 88 ? 14.640 5.840 -17.117 1.00 91.25 88 PHE A O 1
ATOM 717 N N . ASP A 1 89 ? 13.771 3.934 -16.295 1.00 87.25 89 ASP A N 1
ATOM 718 C CA . ASP A 1 89 ? 14.384 3.027 -17.260 1.00 87.25 89 ASP A CA 1
ATOM 719 C C . ASP A 1 89 ? 13.651 3.098 -18.621 1.00 87.25 89 ASP A C 1
ATOM 721 O O . ASP A 1 89 ? 12.430 2.890 -18.666 1.00 87.25 89 ASP A O 1
ATOM 725 N N . PRO A 1 90 ? 14.357 3.387 -19.735 1.00 86.38 90 PRO A N 1
ATOM 726 C CA . PRO A 1 90 ? 13.792 3.354 -21.084 1.00 86.38 90 PRO A CA 1
ATOM 727 C C . PRO A 1 90 ? 13.238 1.988 -21.509 1.00 86.38 90 PRO A C 1
ATOM 729 O O . PRO A 1 90 ? 12.337 1.948 -22.347 1.00 86.38 90 PRO A O 1
ATOM 732 N N . ASP A 1 91 ? 13.745 0.889 -20.943 1.00 87.50 91 ASP A N 1
ATOM 733 C CA . ASP A 1 91 ? 13.297 -0.467 -21.276 1.00 87.50 91 ASP A CA 1
ATOM 734 C C . ASP A 1 91 ? 11.958 -0.818 -20.600 1.00 87.50 91 ASP A C 1
ATOM 736 O O . ASP A 1 91 ? 11.273 -1.756 -21.020 1.00 87.50 91 ASP A O 1
ATOM 740 N N . THR A 1 92 ? 11.536 -0.054 -19.583 1.00 81.50 92 THR A N 1
ATOM 741 C CA . THR A 1 92 ? 10.230 -0.239 -18.939 1.00 81.50 92 THR A CA 1
ATOM 742 C C . THR A 1 92 ? 9.132 0.426 -19.761 1.00 81.50 92 THR A C 1
ATOM 744 O O . THR A 1 92 ? 9.137 1.636 -20.007 1.00 81.50 92 THR A O 1
ATOM 747 N N . THR A 1 93 ? 8.127 -0.364 -20.138 1.00 89.25 93 THR A N 1
ATOM 748 C CA . THR A 1 93 ? 6.981 0.125 -20.910 1.00 89.25 93 THR A CA 1
ATOM 749 C C . THR A 1 93 ? 6.250 1.271 -20.200 1.00 89.25 93 THR A C 1
ATOM 751 O O . THR A 1 93 ? 6.071 1.288 -18.979 1.00 89.25 93 THR A O 1
ATOM 754 N N . MET A 1 94 ? 5.811 2.261 -20.983 1.00 90.94 94 MET A N 1
ATOM 755 C CA . MET A 1 94 ? 5.215 3.488 -20.448 1.00 90.94 94 MET A CA 1
ATOM 756 C C . MET A 1 94 ? 3.951 3.219 -19.623 1.00 90.94 94 MET A C 1
ATOM 758 O O . MET A 1 94 ? 3.759 3.853 -18.587 1.00 90.94 94 MET A O 1
ATOM 762 N N . HIS A 1 95 ? 3.093 2.286 -20.049 1.00 89.19 95 HIS A N 1
ATOM 763 C CA . HIS A 1 95 ? 1.852 1.994 -19.330 1.00 89.19 95 HIS A CA 1
ATOM 764 C C . HIS A 1 95 ? 2.118 1.366 -17.959 1.00 89.19 95 HIS A C 1
ATOM 766 O O . HIS A 1 95 ? 1.439 1.739 -17.007 1.00 89.19 95 HIS A O 1
ATOM 772 N N . ILE A 1 96 ? 3.139 0.509 -17.826 1.00 87.56 96 ILE A N 1
ATOM 773 C CA . ILE A 1 96 ? 3.566 -0.019 -16.522 1.00 87.56 96 ILE A CA 1
ATOM 774 C C . ILE A 1 96 ? 4.037 1.120 -15.627 1.00 87.56 96 ILE A C 1
ATOM 776 O O . ILE A 1 96 ? 3.512 1.269 -14.532 1.00 87.56 96 ILE A O 1
ATOM 780 N N . ARG A 1 97 ? 4.918 2.002 -16.115 1.00 90.12 97 ARG A N 1
ATOM 781 C CA . ARG A 1 97 ? 5.387 3.163 -15.336 1.00 90.12 97 ARG A CA 1
ATOM 782 C C . ARG A 1 97 ? 4.227 4.030 -14.843 1.00 90.12 97 ARG A C 1
ATOM 784 O O . ARG A 1 97 ? 4.184 4.395 -13.675 1.00 90.12 97 ARG A O 1
ATOM 791 N N . VAL A 1 98 ? 3.263 4.352 -15.705 1.00 93.69 98 VAL A N 1
ATOM 792 C CA . VAL A 1 98 ? 2.108 5.184 -15.321 1.00 93.69 98 VAL A CA 1
ATOM 793 C C . VAL A 1 98 ? 1.254 4.498 -14.254 1.00 93.69 98 VAL A C 1
ATOM 795 O O . VAL A 1 98 ? 0.877 5.130 -13.268 1.00 93.69 98 VAL A O 1
ATOM 798 N N . ILE A 1 99 ? 0.964 3.210 -14.430 1.00 92.56 99 ILE A N 1
ATOM 799 C CA . ILE A 1 99 ? 0.109 2.444 -13.519 1.00 92.56 99 ILE A CA 1
ATOM 800 C C . ILE A 1 99 ? 0.809 2.209 -12.175 1.00 92.56 99 ILE A C 1
ATOM 802 O O . ILE A 1 99 ? 0.193 2.419 -11.129 1.00 92.56 99 ILE A O 1
ATOM 806 N N . SER A 1 100 ? 2.099 1.867 -12.181 1.00 90.81 100 SER A N 1
ATOM 807 C CA . SER A 1 100 ? 2.901 1.723 -10.964 1.00 90.81 100 SER A CA 1
ATOM 808 C C . SER A 1 100 ? 3.063 3.045 -10.223 1.00 90.81 100 SER A C 1
ATOM 810 O O . SER A 1 100 ? 2.924 3.084 -9.004 1.00 90.81 100 SER A O 1
ATOM 812 N N . GLY A 1 101 ? 3.265 4.149 -10.945 1.00 92.44 101 GLY A N 1
ATOM 813 C CA . GLY A 1 101 ? 3.287 5.484 -10.353 1.00 92.44 101 GLY A CA 1
ATOM 814 C C . GLY A 1 101 ? 1.964 5.831 -9.676 1.00 92.44 101 GLY A C 1
ATOM 815 O O . GLY A 1 101 ? 1.959 6.227 -8.513 1.00 92.44 101 GLY A O 1
ATOM 816 N N . LEU A 1 102 ? 0.834 5.625 -10.363 1.00 94.06 102 LEU A N 1
ATOM 817 C CA . LEU A 1 102 ? -0.498 5.848 -9.792 1.00 94.06 102 LEU A CA 1
ATOM 818 C C . LEU A 1 102 ? -0.707 5.021 -8.519 1.00 94.06 102 LEU A C 1
ATOM 820 O O . LEU A 1 102 ? -1.215 5.538 -7.526 1.00 94.06 102 LEU A O 1
ATOM 824 N N . PHE A 1 103 ? -0.284 3.762 -8.532 1.00 93.38 103 PHE A N 1
ATOM 825 C CA . PHE A 1 103 ? -0.367 2.864 -7.393 1.00 93.38 103 PHE A CA 1
ATOM 826 C C . PHE A 1 103 ? 0.468 3.349 -6.195 1.00 93.38 103 PHE A C 1
ATOM 828 O O . PHE A 1 103 ? -0.105 3.678 -5.150 1.00 93.38 103 PHE A O 1
ATOM 835 N N . HIS A 1 104 ? 1.791 3.430 -6.343 1.00 94.38 104 HIS A N 1
ATOM 836 C CA . HIS A 1 104 ? 2.710 3.702 -5.233 1.00 94.38 104 HIS A CA 1
ATOM 837 C C . HIS A 1 104 ? 2.575 5.124 -4.679 1.00 94.38 104 HIS A C 1
ATOM 839 O O . HIS A 1 104 ? 2.736 5.350 -3.483 1.00 94.38 104 HIS A O 1
ATOM 845 N N . ILE A 1 105 ? 2.203 6.100 -5.513 1.00 96.06 105 ILE A N 1
ATOM 846 C CA . ILE A 1 105 ? 1.933 7.468 -5.043 1.00 96.06 105 ILE A CA 1
ATOM 847 C C . ILE A 1 105 ? 0.620 7.526 -4.247 1.00 96.06 105 ILE A C 1
ATOM 849 O O . ILE A 1 105 ? 0.513 8.289 -3.288 1.00 96.06 105 ILE A O 1
ATOM 853 N N . THR A 1 106 ? -0.383 6.721 -4.612 1.00 97.31 106 THR A N 1
ATOM 854 C CA . THR A 1 106 ? -1.705 6.739 -3.958 1.00 97.31 106 THR A CA 1
ATOM 855 C C . THR A 1 106 ? -1.717 5.979 -2.632 1.00 97.31 106 THR A C 1
ATOM 857 O O . THR A 1 106 ? -2.429 6.374 -1.703 1.00 97.31 106 THR A O 1
ATOM 860 N N . LEU A 1 107 ? -0.949 4.893 -2.514 1.00 96.25 107 LEU A N 1
ATOM 861 C CA . LEU A 1 107 ? -1.040 3.969 -1.380 1.00 96.25 107 LEU A CA 1
ATOM 862 C C . LEU A 1 107 ? -0.718 4.609 -0.011 1.00 96.25 107 LEU A C 1
ATOM 864 O O . LEU A 1 107 ? -1.572 4.518 0.882 1.00 96.25 107 LEU A O 1
ATOM 868 N N . PRO A 1 108 ? 0.433 5.290 0.192 1.00 97.19 108 PRO A N 1
ATOM 869 C CA . PRO A 1 108 ? 0.765 5.875 1.490 1.00 97.19 108 PRO A CA 1
ATOM 870 C C . PRO A 1 108 ? -0.232 6.949 1.964 1.00 97.19 108 PRO A C 1
ATOM 872 O O . PRO A 1 108 ? -0.649 6.879 3.126 1.00 97.19 108 PRO A O 1
ATOM 875 N N . PRO A 1 109 ? -0.691 7.905 1.124 1.00 98.25 109 PRO A N 1
ATOM 876 C CA . PRO A 1 109 ? -1.715 8.870 1.523 1.00 98.25 109 PRO A CA 1
ATOM 877 C C . PRO A 1 109 ? -3.032 8.227 1.965 1.00 98.25 109 PRO A C 1
ATOM 879 O O . PRO A 1 109 ? -3.617 8.666 2.957 1.00 98.25 109 PRO A O 1
ATOM 882 N N . VAL A 1 110 ? -3.499 7.179 1.275 1.00 98.19 110 VAL A N 1
ATOM 883 C CA . VAL A 1 110 ? -4.742 6.477 1.642 1.00 98.19 110 VAL A CA 1
ATOM 884 C C . VAL A 1 110 ? -4.583 5.739 2.972 1.00 98.19 110 VAL A C 1
ATOM 886 O O . VAL A 1 110 ? -5.446 5.873 3.843 1.00 98.19 110 VAL A O 1
ATOM 889 N N . LEU A 1 111 ? -3.468 5.025 3.168 1.00 98.31 111 LEU A N 1
ATOM 890 C CA . LEU A 1 111 ? -3.146 4.356 4.436 1.00 98.31 111 LEU A CA 1
ATOM 891 C C . LEU A 1 111 ? -3.129 5.346 5.602 1.00 98.31 111 LEU A C 1
ATOM 893 O O . LEU A 1 111 ? -3.787 5.122 6.624 1.00 98.31 111 LEU A O 1
ATOM 897 N N . LEU A 1 112 ? -2.413 6.462 5.437 1.00 98.50 112 LEU A N 1
ATOM 898 C CA . LEU A 1 112 ? -2.303 7.508 6.450 1.00 98.50 112 LEU A CA 1
ATOM 899 C C . LEU A 1 112 ? -3.661 8.147 6.745 1.00 98.50 112 LEU A C 1
ATOM 901 O O . LEU A 1 112 ? -4.028 8.301 7.909 1.00 98.50 112 LEU A O 1
ATOM 905 N N . TYR A 1 113 ? -4.436 8.474 5.709 1.00 98.12 113 TYR A N 1
ATOM 906 C CA . TYR A 1 113 ? -5.777 9.030 5.864 1.00 98.12 113 TYR A CA 1
ATOM 907 C C . TYR A 1 113 ? -6.677 8.110 6.696 1.00 98.12 113 TYR A C 1
ATOM 909 O O . TYR A 1 113 ? -7.324 8.561 7.644 1.00 98.12 113 TYR A O 1
ATOM 917 N N . LEU A 1 114 ? -6.687 6.811 6.393 1.00 97.56 114 LEU A N 1
ATOM 918 C CA . LEU A 1 114 ? -7.468 5.833 7.144 1.00 97.56 114 LEU A CA 1
ATOM 919 C C . LEU A 1 114 ? -6.933 5.617 8.564 1.00 97.56 114 LEU A C 1
ATOM 921 O O . LEU A 1 114 ? -7.740 5.450 9.476 1.00 97.56 114 LEU A O 1
ATOM 925 N N . LEU A 1 115 ? -5.617 5.681 8.791 1.00 97.56 115 LEU A N 1
ATOM 926 C CA . LEU A 1 115 ? -5.044 5.645 10.143 1.00 97.56 115 LEU A CA 1
ATOM 927 C C . LEU A 1 115 ? -5.505 6.845 10.973 1.00 97.56 115 LEU A C 1
ATOM 929 O O . LEU A 1 115 ? -5.935 6.671 12.111 1.00 97.56 115 LEU A O 1
ATOM 933 N N . VAL A 1 116 ? -5.475 8.049 10.401 1.00 97.12 116 VAL A N 1
ATOM 934 C CA . VAL A 1 116 ? -5.946 9.273 11.066 1.00 97.12 116 VAL A CA 1
ATOM 935 C C . VAL A 1 116 ? -7.454 9.208 11.327 1.00 97.12 116 VAL A C 1
ATOM 937 O O . VAL A 1 116 ? -7.924 9.628 12.384 1.00 97.12 116 VAL A O 1
ATOM 940 N N . LYS A 1 117 ? -8.236 8.671 10.384 1.00 96.38 117 LYS A N 1
ATOM 941 C CA . LYS A 1 117 ? -9.704 8.684 10.451 1.00 96.38 117 LYS A CA 1
ATOM 942 C C . LYS A 1 117 ? -10.304 7.555 11.290 1.00 96.38 117 LYS A C 1
ATOM 944 O O . LYS A 1 117 ? -11.311 7.777 11.963 1.00 96.38 117 LYS A O 1
ATOM 949 N N . LEU A 1 118 ? -9.734 6.355 11.223 1.00 96.12 118 LEU A N 1
ATOM 950 C CA . LEU A 1 118 ? -10.247 5.144 11.877 1.00 96.12 118 LEU A CA 1
ATOM 951 C C . LEU A 1 118 ? -9.424 4.744 13.113 1.00 96.12 118 LEU A C 1
ATOM 953 O O . LEU A 1 118 ? -9.902 3.962 13.942 1.00 96.12 118 LEU A O 1
ATOM 957 N N . GLY A 1 119 ? -8.217 5.297 13.256 1.00 96.94 119 GLY A N 1
ATOM 958 C CA . GLY A 1 119 ? -7.253 4.948 14.293 1.00 96.94 119 GLY A CA 1
ATOM 959 C C . GLY A 1 119 ? -6.425 3.706 13.953 1.00 96.94 119 GLY A C 1
ATOM 960 O O . GLY A 1 119 ? -6.772 2.913 13.076 1.00 96.94 119 GLY A O 1
ATOM 961 N N . TYR A 1 120 ? -5.337 3.520 14.700 1.00 97.81 120 TYR A N 1
ATOM 962 C CA . TYR A 1 120 ? -4.511 2.314 14.643 1.00 97.81 120 TYR A CA 1
ATOM 963 C C . TYR A 1 120 ? -5.099 1.192 15.516 1.00 97.81 120 TYR A C 1
ATOM 965 O O . TYR A 1 120 ? -5.501 1.420 16.660 1.00 97.81 120 TYR A O 1
ATOM 973 N N . ASP A 1 121 ? -5.130 -0.038 15.003 1.00 98.19 121 ASP A N 1
ATOM 974 C CA . ASP A 1 121 ? -5.491 -1.232 15.771 1.00 98.19 121 ASP A CA 1
ATOM 975 C C . ASP A 1 121 ? -4.238 -1.992 16.220 1.00 98.19 121 ASP A C 1
ATOM 977 O O . ASP A 1 121 ? -3.472 -2.496 15.403 1.00 98.19 121 ASP A O 1
ATOM 981 N N . LYS A 1 122 ? -4.065 -2.150 17.536 1.00 97.50 122 LYS A N 1
ATOM 982 C CA . LYS A 1 122 ? -2.904 -2.820 18.148 1.00 97.50 122 LYS A CA 1
ATOM 983 C C . LYS A 1 122 ? -2.675 -4.268 17.694 1.00 97.50 122 LYS A C 1
ATOM 985 O O . LYS A 1 122 ? -1.573 -4.782 17.853 1.00 97.50 122 LYS A O 1
ATOM 990 N N . ARG A 1 123 ? -3.698 -4.937 17.151 1.00 98.31 123 ARG A N 1
ATOM 991 C CA . ARG A 1 123 ? -3.591 -6.313 16.630 1.00 98.31 123 ARG A CA 1
ATOM 992 C C . ARG A 1 123 ? -2.877 -6.382 15.278 1.00 98.31 123 ARG A C 1
ATOM 994 O O . ARG A 1 123 ? -2.501 -7.474 14.864 1.00 98.31 123 ARG A O 1
ATOM 1001 N N . ALA A 1 124 ? -2.691 -5.243 14.610 1.00 97.69 124 ALA A N 1
ATOM 1002 C CA . ALA A 1 124 ? -2.123 -5.156 13.270 1.00 97.69 124 ALA A CA 1
ATOM 1003 C C . ALA A 1 124 ? -0.756 -5.826 13.148 1.00 97.69 124 ALA A C 1
ATOM 1005 O O . ALA A 1 124 ? -0.563 -6.621 12.239 1.00 97.69 124 ALA A O 1
ATOM 1006 N N . LEU A 1 125 ? 0.163 -5.568 14.085 1.00 94.81 125 LEU A N 1
ATOM 1007 C CA . LEU A 1 125 ? 1.506 -6.150 14.038 1.00 94.81 125 LEU A CA 1
ATOM 1008 C C . LEU A 1 125 ? 1.475 -7.683 14.097 1.00 94.81 125 LEU A C 1
ATOM 1010 O O . LEU A 1 125 ? 2.164 -8.347 13.325 1.00 94.81 125 LEU A O 1
ATOM 1014 N N . LEU A 1 126 ? 0.642 -8.249 14.974 1.00 96.81 126 LEU A N 1
ATOM 1015 C CA . LEU A 1 126 ? 0.495 -9.699 15.093 1.00 96.81 126 LEU A CA 1
ATOM 1016 C C . LEU A 1 126 ? -0.098 -10.302 13.816 1.00 96.81 126 LEU A C 1
ATOM 1018 O O . LEU A 1 126 ? 0.443 -11.270 13.291 1.00 96.81 126 LEU A O 1
ATOM 1022 N N . LEU A 1 127 ? -1.185 -9.723 13.298 1.00 97.38 127 LEU A N 1
ATOM 1023 C CA . LEU A 1 127 ? -1.794 -10.212 12.061 1.00 97.38 127 LEU A CA 1
ATOM 1024 C C . LEU A 1 127 ? -0.848 -10.087 10.876 1.00 97.38 127 LEU A C 1
ATOM 1026 O O . LEU A 1 127 ? -0.743 -11.022 10.092 1.00 97.38 127 LEU A O 1
ATOM 1030 N N . GLN A 1 128 ? -0.123 -8.977 10.777 1.00 97.25 128 GLN A N 1
ATOM 1031 C CA . GLN A 1 128 ? 0.836 -8.777 9.705 1.00 97.25 128 GLN A CA 1
ATOM 1032 C C . GLN A 1 128 ? 1.995 -9.767 9.802 1.00 97.25 128 GLN A C 1
ATOM 1034 O O . GLN A 1 128 ? 2.437 -10.282 8.783 1.00 97.25 128 GLN A O 1
ATOM 1039 N N . THR A 1 129 ? 2.434 -10.105 11.016 1.00 94.31 129 THR A N 1
ATOM 1040 C CA . THR A 1 129 ? 3.427 -11.166 11.230 1.00 94.31 129 THR A CA 1
ATOM 1041 C C . THR A 1 129 ? 2.900 -12.513 10.734 1.00 94.31 129 THR A C 1
ATOM 1043 O O . THR A 1 129 ? 3.607 -13.218 10.024 1.00 94.31 129 THR A O 1
ATOM 1046 N N . ILE A 1 130 ? 1.648 -12.863 11.044 1.00 96.44 130 ILE A N 1
ATOM 1047 C CA . ILE A 1 130 ? 1.023 -14.109 10.570 1.00 96.44 130 ILE A CA 1
ATOM 1048 C C . ILE A 1 130 ? 0.906 -14.118 9.040 1.00 96.44 130 ILE A C 1
ATOM 1050 O O . ILE A 1 130 ? 1.255 -15.113 8.412 1.00 96.44 130 ILE A O 1
ATOM 1054 N N . ILE A 1 131 ? 0.459 -13.013 8.433 1.00 93.94 131 ILE A N 1
ATOM 1055 C CA . ILE A 1 131 ? 0.384 -12.874 6.972 1.00 93.94 131 ILE A CA 1
ATOM 1056 C C . ILE A 1 131 ? 1.778 -13.044 6.368 1.00 93.94 131 ILE A C 1
ATOM 1058 O O . ILE A 1 131 ? 1.943 -13.839 5.448 1.00 93.94 131 ILE A O 1
ATOM 1062 N N . ALA A 1 132 ? 2.789 -12.366 6.913 1.00 89.62 132 ALA A N 1
ATOM 1063 C CA . ALA A 1 132 ? 4.164 -12.475 6.445 1.00 89.62 132 ALA A CA 1
ATOM 1064 C C . ALA A 1 132 ? 4.692 -13.909 6.540 1.00 89.62 132 ALA A C 1
ATOM 1066 O O . ALA A 1 132 ? 5.254 -14.404 5.568 1.00 89.62 132 ALA A O 1
ATOM 1067 N N . LEU A 1 133 ? 4.435 -14.610 7.648 1.00 92.06 133 LEU A N 1
ATOM 1068 C CA . LEU A 1 133 ? 4.816 -16.013 7.841 1.00 92.06 133 LEU A CA 1
ATOM 1069 C C . LEU A 1 133 ? 4.170 -16.976 6.838 1.00 92.06 133 LEU A C 1
ATOM 1071 O O . LEU A 1 133 ? 4.691 -18.070 6.655 1.00 92.06 133 LEU A O 1
ATOM 1075 N N . VAL A 1 134 ? 3.064 -16.602 6.194 1.00 92.56 134 VAL A N 1
ATOM 1076 C CA . VAL A 1 134 ? 2.426 -17.404 5.137 1.00 92.56 134 VAL A CA 1
ATOM 1077 C C . VAL A 1 134 ? 2.903 -16.967 3.756 1.00 92.56 134 VAL A C 1
ATOM 1079 O O . VAL A 1 134 ? 3.324 -17.796 2.951 1.00 92.56 134 VAL A O 1
ATOM 1082 N N . VAL A 1 135 ? 2.857 -15.664 3.482 1.00 88.56 135 VAL A N 1
ATOM 1083 C CA . VAL A 1 135 ? 3.182 -15.094 2.171 1.00 88.56 135 VAL A CA 1
ATOM 1084 C C . VAL A 1 135 ? 4.647 -15.343 1.824 1.00 88.56 135 VAL A C 1
ATOM 1086 O O . VAL A 1 135 ? 4.923 -15.756 0.707 1.00 88.56 135 VAL A O 1
ATOM 1089 N N . LEU A 1 136 ? 5.582 -15.193 2.770 1.00 85.50 136 LEU A N 1
ATOM 1090 C CA . LEU A 1 136 ? 7.010 -15.442 2.531 1.00 85.50 136 LEU A CA 1
ATOM 1091 C C . LEU A 1 136 ? 7.295 -16.867 2.032 1.00 85.50 136 LEU A C 1
ATOM 1093 O O . LEU A 1 136 ? 7.905 -17.001 0.967 1.00 85.50 136 LEU A O 1
ATOM 1097 N N . PRO A 1 137 ? 6.857 -17.934 2.733 1.00 86.19 137 PRO A N 1
ATOM 1098 C CA . PRO A 1 137 ? 6.974 -19.289 2.215 1.00 86.19 137 PRO A CA 1
ATOM 1099 C C . PRO A 1 137 ? 6.282 -19.479 0.869 1.00 86.19 137 PRO A C 1
ATOM 1101 O O . PRO A 1 137 ? 6.880 -20.062 -0.027 1.00 86.19 137 PRO A O 1
ATOM 1104 N N . VAL A 1 138 ? 5.053 -18.988 0.689 1.00 87.62 138 VAL A N 1
ATOM 1105 C CA . VAL A 1 138 ? 4.339 -19.160 -0.588 1.00 87.62 138 VAL A CA 1
ATOM 1106 C C . VAL A 1 138 ? 5.117 -18.515 -1.735 1.00 87.62 138 VAL A C 1
ATOM 1108 O O . VAL A 1 138 ? 5.332 -19.161 -2.760 1.00 87.62 138 VAL A O 1
ATOM 1111 N N . THR A 1 139 ? 5.625 -17.297 -1.545 1.00 83.69 139 THR A N 1
ATOM 1112 C CA . THR A 1 139 ? 6.495 -16.624 -2.514 1.00 83.69 139 THR A CA 1
ATOM 1113 C C . THR A 1 139 ? 7.746 -17.447 -2.787 1.00 83.69 139 THR A C 1
ATOM 1115 O O . THR A 1 139 ? 8.080 -17.656 -3.950 1.00 83.69 139 THR A O 1
ATOM 1118 N N . TYR A 1 140 ? 8.402 -17.984 -1.754 1.00 80.44 140 TYR A N 1
ATOM 1119 C CA . TYR A 1 140 ? 9.567 -18.861 -1.916 1.00 80.44 140 TYR A CA 1
ATOM 1120 C C . TYR A 1 140 ? 9.271 -20.106 -2.763 1.00 80.44 140 TYR A C 1
ATOM 1122 O O . TYR A 1 140 ? 10.100 -20.525 -3.565 1.00 80.44 140 TYR A O 1
ATOM 1130 N N . TRP A 1 141 ? 8.097 -20.709 -2.586 1.00 81.44 141 TRP A N 1
ATOM 1131 C CA . TRP A 1 141 ? 7.718 -21.939 -3.281 1.00 81.44 141 TRP A CA 1
ATOM 1132 C C . TRP A 1 141 ? 7.278 -21.709 -4.726 1.00 81.44 141 TRP A C 1
ATOM 1134 O O . TRP A 1 141 ? 7.554 -22.544 -5.587 1.00 81.44 141 TRP A O 1
ATOM 1144 N N . VAL A 1 142 ? 6.586 -20.602 -4.993 1.00 82.12 142 VAL A N 1
ATOM 1145 C CA . VAL A 1 142 ? 6.002 -20.306 -6.310 1.00 82.12 142 VAL A CA 1
ATOM 1146 C C . VAL A 1 142 ? 6.980 -19.541 -7.211 1.00 82.12 142 VAL A C 1
ATOM 1148 O O . VAL A 1 142 ? 6.854 -19.595 -8.433 1.00 82.12 142 VAL A O 1
ATOM 1151 N N . THR A 1 143 ? 7.993 -18.875 -6.644 1.00 70.62 143 THR A N 1
ATOM 1152 C CA . THR A 1 143 ? 9.045 -18.190 -7.414 1.00 70.62 143 THR A CA 1
ATOM 1153 C C . THR A 1 143 ? 10.316 -19.041 -7.511 1.00 70.62 143 THR A C 1
ATOM 1155 O O . THR A 1 143 ? 10.718 -19.732 -6.579 1.00 70.62 143 THR A O 1
ATOM 1158 N N . SER A 1 144 ? 10.982 -19.043 -8.669 1.00 56.75 144 SER A N 1
ATOM 1159 C CA . SER A 1 144 ? 12.195 -19.848 -8.868 1.00 56.75 144 SER A CA 1
ATOM 1160 C C . SER A 1 144 ? 13.376 -19.340 -8.023 1.00 56.75 144 SER A C 1
ATOM 1162 O O . SER A 1 144 ? 13.724 -18.164 -8.095 1.00 56.75 144 SER A O 1
ATOM 1164 N N . ARG A 1 145 ? 14.068 -20.250 -7.314 1.00 48.16 145 ARG A N 1
ATOM 1165 C CA . ARG A 1 145 ? 15.210 -20.019 -6.387 1.00 48.16 145 ARG A CA 1
ATOM 1166 C C . ARG A 1 145 ? 16.287 -19.012 -6.841 1.00 48.16 145 ARG A C 1
ATOM 1168 O O . ARG A 1 145 ? 16.920 -18.382 -6.000 1.00 48.16 145 ARG A O 1
ATOM 1175 N N . ARG A 1 146 ? 16.506 -18.856 -8.152 1.00 41.66 146 ARG A N 1
ATOM 1176 C CA . ARG A 1 146 ? 17.483 -17.918 -8.742 1.00 41.66 146 ARG A CA 1
ATOM 1177 C C . ARG A 1 146 ? 17.103 -16.450 -8.509 1.00 41.66 146 ARG A C 1
ATOM 1179 O O . ARG A 1 146 ? 17.980 -15.626 -8.307 1.00 41.66 146 ARG A O 1
ATOM 1186 N N . ILE A 1 147 ? 15.809 -16.155 -8.480 1.00 48.12 147 ILE A N 1
ATOM 1187 C CA . ILE A 1 147 ? 15.258 -14.805 -8.337 1.00 48.12 147 ILE A CA 1
ATOM 1188 C C . ILE A 1 147 ? 15.437 -14.272 -6.905 1.00 48.12 147 ILE A C 1
ATOM 1190 O O . ILE A 1 147 ? 15.649 -13.081 -6.701 1.00 48.12 147 ILE A O 1
ATOM 1194 N N . MET A 1 148 ? 15.426 -15.160 -5.906 1.00 40.03 148 MET A N 1
ATOM 1195 C CA . MET A 1 148 ? 15.557 -14.772 -4.498 1.00 40.03 148 MET A CA 1
ATOM 1196 C C . MET A 1 148 ? 16.983 -14.395 -4.090 1.00 40.03 148 MET A C 1
ATOM 1198 O O . MET A 1 148 ? 17.167 -13.502 -3.272 1.00 40.03 148 MET A O 1
ATOM 1202 N N . LEU A 1 149 ? 17.998 -15.034 -4.679 1.00 34.28 149 LEU A N 1
ATOM 1203 C CA . LEU A 1 149 ? 19.404 -14.749 -4.369 1.00 34.28 149 LEU A CA 1
ATOM 1204 C C . LEU A 1 149 ? 19.896 -13.445 -5.018 1.00 34.28 149 LEU A C 1
ATOM 1206 O O . LEU A 1 149 ? 20.671 -12.715 -4.404 1.00 34.28 149 LEU A O 1
ATOM 1210 N N . THR A 1 150 ? 19.418 -13.117 -6.222 1.00 40.50 150 THR A N 1
ATOM 1211 C CA . THR A 1 150 ? 19.778 -11.874 -6.930 1.00 40.50 150 THR A CA 1
ATOM 1212 C C . THR A 1 150 ? 19.129 -10.628 -6.315 1.00 40.50 150 THR A C 1
ATOM 1214 O O . THR A 1 150 ? 19.632 -9.531 -6.501 1.00 40.50 150 THR A O 1
ATOM 1217 N N . GLY A 1 151 ? 18.054 -10.762 -5.534 1.00 40.66 151 GLY A N 1
ATOM 1218 C CA . GLY A 1 151 ? 17.485 -9.626 -4.799 1.00 40.66 151 GLY A CA 1
ATOM 1219 C C . GLY A 1 151 ? 18.237 -9.244 -3.520 1.00 40.66 151 GLY A C 1
ATOM 1220 O O . GLY A 1 151 ? 18.175 -8.097 -3.097 1.00 40.66 151 GLY A O 1
ATOM 1221 N N . CYS A 1 152 ? 19.001 -10.164 -2.915 1.00 32.78 152 CYS A N 1
ATOM 1222 C CA . CYS A 1 152 ? 19.875 -9.838 -1.777 1.00 32.78 152 CYS A CA 1
ATOM 1223 C C . CYS A 1 152 ? 21.207 -9.199 -2.198 1.00 32.78 152 CYS A C 1
ATOM 1225 O O . CYS A 1 152 ? 21.859 -8.540 -1.392 1.00 32.78 152 CYS A O 1
ATOM 1227 N N . MET A 1 153 ? 21.636 -9.411 -3.442 1.00 33.47 153 MET A N 1
ATOM 1228 C CA . MET A 1 153 ? 22.860 -8.847 -3.998 1.00 33.47 153 MET A CA 1
ATOM 1229 C C . MET A 1 153 ? 22.482 -8.076 -5.250 1.00 33.47 153 MET A C 1
ATOM 1231 O O . MET A 1 153 ? 22.270 -8.700 -6.282 1.00 33.47 153 MET A O 1
ATOM 1235 N N . GLY A 1 154 ? 22.413 -6.745 -5.172 1.00 35.50 154 GLY A N 1
ATOM 1236 C CA . GLY A 1 154 ? 22.227 -5.858 -6.325 1.00 35.50 154 GLY A CA 1
ATOM 1237 C C . GLY A 1 154 ? 23.370 -5.967 -7.343 1.00 35.50 154 GLY A C 1
ATOM 1238 O O . GLY A 1 154 ? 24.151 -5.039 -7.518 1.00 35.50 154 GLY A O 1
ATOM 1239 N N . LEU A 1 155 ? 23.493 -7.113 -8.007 1.00 32.69 155 LEU A N 1
ATOM 1240 C CA . LEU A 1 155 ? 24.516 -7.433 -8.988 1.00 32.69 155 LEU A CA 1
ATOM 1241 C C . LEU A 1 155 ? 23.838 -7.678 -10.333 1.00 32.69 155 LEU A C 1
ATOM 1243 O O . LEU A 1 155 ? 23.468 -8.787 -10.708 1.00 32.69 155 LEU A O 1
ATOM 1247 N N . GLN A 1 156 ? 23.628 -6.553 -11.011 1.00 38.81 156 GLN A N 1
ATOM 1248 C CA . GLN A 1 156 ? 24.038 -6.279 -12.387 1.00 38.81 156 GLN A CA 1
ATOM 1249 C C . GLN A 1 156 ? 24.335 -7.508 -13.272 1.00 38.81 156 GLN A C 1
ATOM 1251 O O . GLN A 1 156 ? 25.306 -8.226 -13.045 1.00 38.81 156 GLN A O 1
ATOM 1256 N N . GLY A 1 157 ? 23.583 -7.658 -14.374 1.00 33.41 157 GLY A N 1
ATOM 1257 C CA . GLY A 1 157 ? 24.164 -8.250 -15.587 1.00 33.41 157 GLY A CA 1
ATOM 1258 C C . GLY A 1 157 ? 23.360 -9.251 -16.420 1.00 33.41 157 GLY A C 1
ATOM 1259 O O . GLY A 1 157 ? 23.933 -9.778 -17.368 1.00 33.41 157 GLY A O 1
ATOM 1260 N N . SER A 1 158 ? 22.071 -9.519 -16.181 1.00 29.28 158 SER A N 1
ATOM 1261 C CA . SER A 1 158 ? 21.305 -10.357 -17.124 1.00 29.28 158 SER A CA 1
ATOM 1262 C C . SER A 1 158 ? 19.929 -9.795 -17.445 1.00 29.28 158 SER A C 1
ATOM 1264 O O . SER A 1 158 ? 19.050 -9.740 -16.590 1.00 29.28 158 SER A O 1
ATOM 1266 N N . LYS A 1 159 ? 19.768 -9.422 -18.717 1.00 35.62 159 LYS A N 1
ATOM 1267 C CA . LYS A 1 159 ? 18.537 -8.986 -19.372 1.00 35.62 159 LYS A CA 1
ATOM 1268 C C . LYS A 1 159 ? 17.422 -10.016 -19.195 1.00 35.62 159 LYS A C 1
ATOM 1270 O O . LYS A 1 159 ? 17.285 -10.936 -19.996 1.00 35.62 159 LYS A O 1
ATOM 1275 N N . THR A 1 160 ? 16.617 -9.874 -18.157 1.00 34.28 160 THR A N 1
ATOM 1276 C CA . THR A 1 160 ? 15.232 -10.344 -18.126 1.00 34.28 160 THR A CA 1
ATOM 1277 C C . THR A 1 160 ? 14.513 -9.480 -17.104 1.00 34.28 160 THR A C 1
ATOM 1279 O O . THR A 1 160 ? 15.001 -9.324 -15.989 1.00 34.28 160 THR A O 1
ATOM 1282 N N . TYR A 1 161 ? 1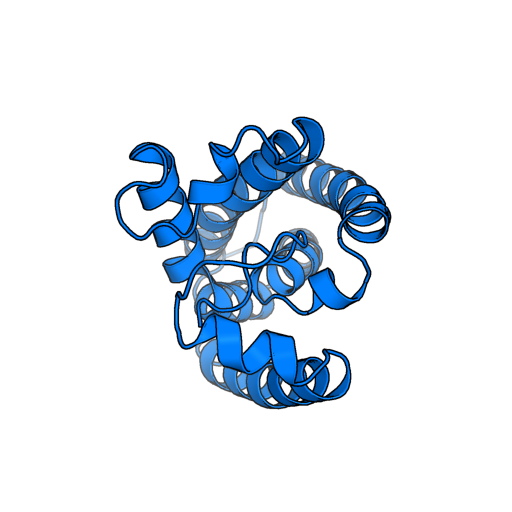3.414 -8.870 -17.533 1.00 36.06 161 TYR A N 1
ATOM 1283 C CA . TYR A 1 161 ? 12.536 -7.981 -16.783 1.00 36.06 161 TYR A CA 1
ATOM 1284 C C . TYR A 1 161 ? 12.099 -8.599 -15.446 1.00 36.06 161 TYR A C 1
ATOM 1286 O O . TYR A 1 161 ? 11.050 -9.220 -15.346 1.00 36.06 161 TYR A O 1
ATOM 1294 N N . TYR A 1 162 ? 12.932 -8.446 -14.425 1.00 37.97 162 TYR A N 1
ATOM 1295 C CA . TYR A 1 162 ? 12.644 -8.783 -13.035 1.00 37.97 162 TYR A CA 1
ATOM 1296 C C . TYR A 1 162 ? 13.204 -7.665 -12.156 1.00 37.97 162 TYR A C 1
ATOM 1298 O O . TYR A 1 162 ? 13.915 -7.908 -11.182 1.00 37.97 162 TYR A O 1
ATOM 1306 N N . LEU A 1 163 ? 12.961 -6.413 -12.562 1.00 32.81 163 LEU A N 1
ATOM 1307 C CA . LEU A 1 163 ? 13.160 -5.295 -11.657 1.00 32.81 163 LEU A CA 1
ATOM 1308 C C . LEU A 1 163 ? 12.107 -5.392 -10.565 1.00 32.81 163 LEU A C 1
ATOM 1310 O O . LEU A 1 163 ? 10.937 -5.641 -10.842 1.00 32.81 163 LEU A O 1
ATOM 1314 N N . ILE A 1 164 ? 12.569 -5.125 -9.347 1.00 40.81 164 ILE A N 1
ATOM 1315 C CA . ILE A 1 164 ? 11.792 -5.107 -8.117 1.00 40.81 164 ILE A CA 1
ATOM 1316 C C . ILE A 1 164 ? 11.508 -6.538 -7.679 1.00 40.81 164 ILE A C 1
ATOM 1318 O O . ILE A 1 164 ? 10.411 -7.023 -7.881 1.00 40.81 164 ILE A O 1
ATOM 1322 N N . ILE A 1 165 ? 12.502 -7.230 -7.107 1.00 38.50 165 ILE A N 1
ATOM 1323 C CA . ILE A 1 165 ? 12.268 -8.294 -6.124 1.00 38.50 165 ILE A CA 1
ATOM 1324 C C . ILE A 1 165 ? 13.169 -8.033 -4.919 1.00 38.50 165 ILE A C 1
ATOM 1326 O O . ILE A 1 165 ? 14.386 -8.055 -5.044 1.00 38.50 165 ILE A O 1
ATOM 1330 N N . PHE A 1 166 ? 12.515 -7.756 -3.781 1.00 34.16 166 PHE A N 1
ATOM 1331 C CA . PHE A 1 166 ? 13.029 -7.454 -2.442 1.00 34.16 166 PHE A CA 1
ATOM 1332 C C . PHE A 1 166 ? 13.407 -5.990 -2.138 1.00 34.16 166 PHE A C 1
ATOM 1334 O O . PHE A 1 166 ? 14.572 -5.615 -2.127 1.00 34.16 166 PHE A O 1
ATOM 1341 N N . ILE A 1 167 ? 12.412 -5.200 -1.714 1.00 28.09 167 ILE A N 1
ATOM 1342 C CA . ILE A 1 167 ? 12.546 -4.577 -0.392 1.00 28.09 167 ILE A CA 1
ATOM 1343 C C . ILE A 1 167 ? 11.596 -5.325 0.533 1.00 28.09 167 ILE A C 1
ATOM 1345 O O . ILE A 1 167 ? 10.384 -5.338 0.311 1.00 28.09 167 ILE A O 1
ATOM 1349 N N . TRP A 1 168 ? 12.178 -5.980 1.524 1.00 40.00 168 TRP A N 1
ATOM 1350 C CA . TRP A 1 168 ? 11.549 -6.138 2.824 1.00 40.00 168 TRP A CA 1
ATOM 1351 C C . TRP A 1 168 ? 12.048 -5.013 3.712 1.00 40.00 168 TRP A C 1
ATOM 1353 O O . TRP A 1 168 ? 13.261 -4.715 3.610 1.00 40.00 168 TRP A O 1
#

Organism: NCBI:txid115553

Sequence (168 aa):
MKGNIPLWLKISYTIMVLVIIPVYWRDLGPANFLWFSDIALFSLVAALWFENRLINSTMAVAVFFLESAWVLDFLTGGNLIQISAYMFDPDTTMHIRVISGLFHITLPPVLLYLLVKLGYDKRALLLQTIIALVVLPVTYWVTSRRIMLTGCMGLQGSKTYYLIIFIW

Secondary structure (DSSP, 8-state):
------HHHHHHHHHHHHHHHHHHHHHT-GGGGGSHHHHHHHHHHHHHHTT-HHHHHHHHHHHHHHHHHHHHHHHTTS-SSSSSGGGG-TTS-HHHHHHHHHHHHHHHHHHHHHHHHH---TTHHHHHHHHHHHHHHHHHHHS-HHHHHHHHS------SS-------

Foldseek 3Di:
DDDDQDPVCLVVLVVLLVVLVVVCCVPVNPLVCLQLLNVLSVLVNVCRVVVDQQSLQLSCVSPLVVLVVLVVCVVVCCPPPNLVVLLNDPVRDPVCSVSVCVSSVPRNVSSVVSCVRSNHDPCSVVVNVVSCVVSVVVSVVVDDPVLVVCQVPVDDDDDDPPRDDDDD

Radius of gyration: 16.27 Å; chains: 1; bounding box: 43×34×39 Å

pLDDT: mean 84.22, std 20.75, range [28.09, 98.56]

=== Feature glossary ===
Key to the feature types in this record:

pLDDT. pLDDT is the predicted lDDT-Cα score: AlphaFold's confidence that the local environment of each residue (al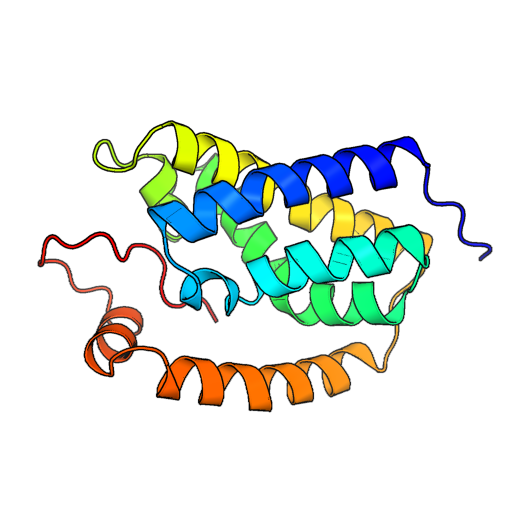l inter-atomic distances within 15 Å) is correctly placed. It is a per-residue number between 0 and 100, with higher meaning more reliable.

Radius of gyration, Cα contacts, bounding box. The geometric summary reports three shape descriptors. Rg (rad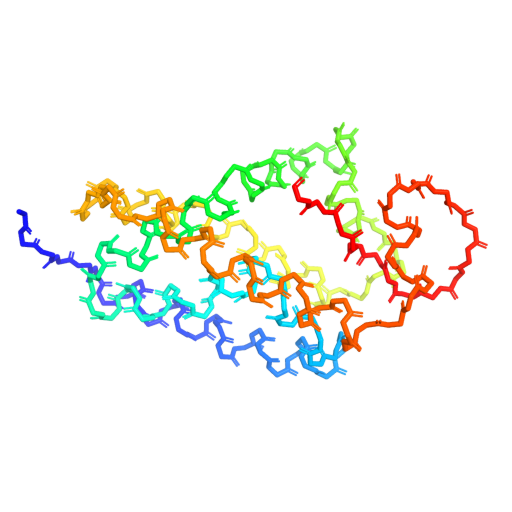ius of gyration) measures how spread out the Cα atoms are about their centre of mass; compact globular proteins have small Rg, elongated or unfolded ones large. Cα contacts (<8 Å, |i−j|>4) count long-range residue pairs in spatial proximity — high for tightly packed folds, near zero for rods or random coil. The bounding-box extents give the protein's footprint along x, y, z in Å.

Backbone torsions (φ/ψ). Backbone dihedral angles. Every residue except chain termini has a φ (preceding-C → N → Cα → C) and a ψ (N → Cα → C → next-N). They are reported in degrees following the IUPAC sign convention. Secondary structure is essentially a statement about which (φ, ψ) basin each residue occupies.

Contact-map, Ramachandran, and PAE plots. Plot images: a contact map (which residues are close in 3D, as an N×N binary image), a Ramachandran scatter (backbone torsion angles, revealing secondary-structure composition at a glance), and — for AlphaFold structures — a PAE heatmap (pairwise prediction confidence).

Predicted aligned error. Predicted Aligned Error (PAE) is an AlphaFold confidence matrix: entry (i, j) is the expected error in the position of residue j, in ångströms, when the prediction is superimposed on the true structure at residue i. Low PAE within a block of residues means that block is internally rigid and well-predicted; high PAE between two blocks means their relative placement is uncertain even if each block individually is confident.

Secondary structure (3-state, P-SEA). Three-state secondary structure (P-SEA) collapses the eight DSSP classes into helix (a), strand (b), and coil (c). P-SEA assigns these from Cα geometry alone — distances and angles — without requiring backbone oxygens, so it works on any Cα trace.

Solvent-accessible surface area. Solvent-accessible surface area (SASA) is the area in Å² traced out by the centre of a 1.4 Å probe sphere (a water molecule) rolled over the protein's van der Waals surface (Shrake–Rupley / Lee–Richards construction). Buried residues have near-zero SASA; fully exposed residues can exceed 200 Å². The total SASA scales roughly with the number of surface residues.

Foldseek 3Di. The Foldseek 3Di string encodes local tertiary geometry as a 20-letter alphabet — one character per residue — derived from the relative positions of nearby Cα atoms. Unlike the amino-acid sequence, 3Di is a direct function of the 3D structure, so two proteins with the same fold have similar 3Di strings even at low sequence identity.

B-factor. For experimental (PDB) structures, the B-factor (temperature factor) quantifies the positional spread of each atom in the crystal — a combination of thermal vibration and static disorder — in units of Å². High B-factors mark flexible loops or poorly resolved regions; low B-factors mark the rigid, well-ordered core.

mmCIF coordinates. The mmCIF block holds the 3D Cartesian coordinates of each backbone atom (N, Cα, C, O) in ångströms. mmCIF is the PDB's canonical archive format — a tagged-loop text representation of the atomic model.

InterPro / GO / CATH / organism. Functional annotations link the protein to curated databases. InterPro entries identify conserved domains and families by matching the sequence against member-database signatures (Pfam, PROSITE, CDD, …). Gene Ontology (GO) terms describe molecular function, biological process, and cellular component in a controlled vocabulary. CATH places the structure in a hierarchical fold classification (Class/Architecture/Topology/Homologous-superfamily). The organism is the source species.

Rendered structure images. Structure images are PyMOL renders from six orthogonal camera directions. Cartoon representation draws helices as coils and strands as arrows; sticks shows the backbone as bonds; surface shows the solvent-excluded envelope. Rainbow coloring maps sequence position to hue (blue→red, N→C); chain coloring assigns a distinct color per polypeptide.

Sequence. This is the polypeptide sequence — one letter per residue, N-terminus first. Length ranges from a few dozen residues for small domains to over a thousand for large multi-domain proteins.

Secondary structure (8-state, DSSP). The SS8 string is DSSP's per-residue secondary-structure call. α-helix (H) means an i→i+4 H-bond ladder; β-strand (E) means the residue participates in a β-sheet; 3₁₀ (G) and π (I) are tighter and wider helices; T/S are turns/bends; '-' is loop.

Nearest PDB structures. Structural nearest neighbors (via Foldseek easy-search vs the PDB). Reported per hit: target PDB id, E-value, and alignment TM-score. A TM-score above ~0.5 is the conventional threshold for 'same fold'.